Protein AF-A0A7C7N0F5-F1 (afdb_monomer)

Nearest PDB structures (foldseek):
  1psq-assembly1_B  TM=7.722E-01  e=2.387E-04  Streptococcus pneumoniae
  4je1-assembly1_B  TM=7.557E-01  e=1.951E-04  Burkholderia cenocepacia J2315
  5y63-assembly1_A  TM=7.528E-01  e=2.021E-02  Enterococcus faecalis V583
  4eo3-assembly1_B  TM=6.278E-01  e=5.543E-02  Thermotoga maritima
  6a3j-assembly1_C  TM=5.302E-01  e=3.135E+00  Pseudarthrobacter phenanthrenivorans Sphe3

Solvent-accessible surface area (backbone atoms only — not comparable to full-atom values): 6779 Å² total; per-residue (Å²): 120,75,40,60,75,87,49,79,36,64,62,49,24,58,40,40,58,54,36,70,75,32,100,56,94,68,85,56,75,45,83,70,92,57,60,65,72,50,36,43,55,41,13,61,67,14,68,25,50,40,62,91,71,64,61,84,67,51,47,71,75,72,73,41,52,40,80,96,75,74,42,58,48,49,61,46,76,42,66,51,100,83,78,42,78,78,38,82,46,71,57,95,45,65,86,53,78,73,63,52,67,70,53,43,54,68,68,76,106

Mean predicted aligned error: 3.82 Å

pLDDT: mean 89.48, std 7.19, range [55.34, 97.06]

Structure (mmCIF, N/CA/C/O backbone):
data_AF-A0A7C7N0F5-F1
#
_entry.id   AF-A0A7C7N0F5-F1
#
loop_
_atom_site.group_PDB
_atom_site.id
_atom_site.type_symbol
_atom_site.label_atom_id
_atom_site.label_alt_id
_atom_site.label_comp_id
_atom_site.label_asym_id
_atom_site.label_entity_id
_atom_site.label_seq_id
_atom_site.pdbx_PDB_ins_code
_atom_site.Cartn_x
_atom_site.Cartn_y
_atom_site.Cartn_z
_atom_site.occupancy
_atom_site.B_iso_or_equiv
_atom_site.auth_seq_id
_atom_site.auth_comp_id
_atom_site.auth_asym_id
_atom_site.auth_atom_id
_atom_site.pdbx_PDB_model_num
ATOM 1 N N . MET A 1 1 ? 1.501 0.231 -16.649 1.00 55.34 1 MET A N 1
ATOM 2 C CA . MET A 1 1 ? 2.352 -0.470 -15.660 1.00 55.34 1 MET A CA 1
ATOM 3 C C . MET A 1 1 ? 1.696 -0.234 -14.305 1.00 55.34 1 MET A C 1
ATOM 5 O O . MET A 1 1 ? 1.101 0.829 -14.193 1.00 55.34 1 MET A O 1
ATOM 9 N N . PRO A 1 2 ? 1.688 -1.172 -13.340 1.00 67.56 2 PRO A N 1
ATOM 10 C CA . PRO A 1 2 ? 1.213 -0.897 -11.982 1.00 67.56 2 PRO A CA 1
ATOM 11 C C . PRO A 1 2 ? 2.175 0.092 -11.311 1.00 67.56 2 PRO A C 1
ATOM 13 O O . PRO A 1 2 ? 3.099 -0.285 -10.600 1.00 67.56 2 PRO A O 1
ATOM 16 N N . THR A 1 3 ? 2.001 1.358 -11.657 1.00 81.75 3 THR A N 1
ATOM 17 C CA . THR A 1 3 ? 2.695 2.527 -11.131 1.00 81.75 3 THR A CA 1
ATOM 18 C C . THR A 1 3 ? 1.645 3.426 -10.519 1.00 81.75 3 THR A C 1
ATOM 20 O O . THR A 1 3 ? 0.495 3.450 -10.966 1.00 81.75 3 THR A O 1
ATOM 23 N N . PHE A 1 4 ? 2.034 4.197 -9.517 1.00 86.88 4 PHE A N 1
ATOM 24 C CA . PHE A 1 4 ? 1.168 5.230 -8.967 1.00 86.88 4 PHE A CA 1
ATOM 25 C C . PHE A 1 4 ? 0.896 6.349 -9.977 1.00 86.88 4 PHE A C 1
ATOM 27 O O . PHE A 1 4 ? -0.178 6.946 -9.953 1.00 86.88 4 PHE A O 1
ATOM 34 N N . ASP A 1 5 ? 1.796 6.555 -10.942 1.00 81.25 5 ASP A N 1
ATOM 35 C CA . ASP A 1 5 ? 1.520 7.353 -12.137 1.00 81.25 5 ASP A CA 1
ATOM 36 C C . ASP A 1 5 ? 0.491 6.618 -13.014 1.00 81.25 5 ASP A C 1
ATOM 38 O O . ASP A 1 5 ? 0.809 5.652 -13.711 1.00 81.25 5 ASP A O 1
ATOM 42 N N . GLY A 1 6 ? -0.780 7.004 -12.876 1.00 83.12 6 GLY A N 1
ATOM 43 C CA . GLY A 1 6 ? -1.938 6.370 -13.517 1.00 83.12 6 GLY A CA 1
ATOM 44 C C . GLY A 1 6 ? -2.864 5.582 -12.581 1.00 83.12 6 GLY A C 1
ATOM 45 O O . GLY A 1 6 ? -3.940 5.162 -13.016 1.00 83.12 6 GLY A O 1
ATOM 46 N N . TYR A 1 7 ? -2.504 5.409 -11.306 1.00 88.50 7 TYR A N 1
ATOM 47 C CA . TYR A 1 7 ? -3.394 4.816 -10.308 1.00 88.50 7 TYR A CA 1
ATOM 48 C C . TYR A 1 7 ? -4.194 5.912 -9.598 1.00 88.50 7 TYR A C 1
ATOM 50 O O . TYR A 1 7 ? -3.624 6.789 -8.959 1.00 88.50 7 TYR A O 1
ATOM 58 N N . ASP A 1 8 ? -5.521 5.871 -9.699 1.00 92.69 8 ASP A N 1
ATOM 59 C CA . ASP A 1 8 ? -6.405 6.862 -9.071 1.00 92.69 8 ASP A CA 1
ATOM 60 C C . ASP A 1 8 ? -6.267 6.834 -7.530 1.00 92.69 8 ASP A C 1
ATOM 62 O O . ASP A 1 8 ? -6.540 5.785 -6.936 1.00 92.69 8 ASP A O 1
ATOM 66 N N . PRO A 1 9 ? -5.848 7.937 -6.874 1.00 95.19 9 PRO A N 1
ATOM 67 C CA . PRO A 1 9 ? -5.684 7.988 -5.422 1.00 95.19 9 PRO A CA 1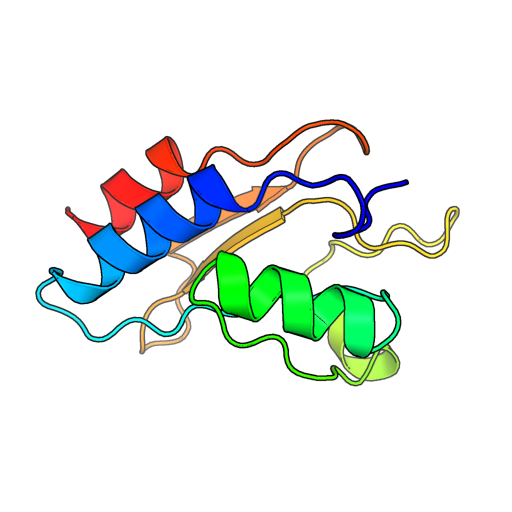
ATOM 68 C C . PRO A 1 9 ? -7.007 8.179 -4.663 1.00 95.19 9 PRO A C 1
ATOM 70 O O . PRO A 1 9 ? -7.047 7.925 -3.462 1.00 95.19 9 PRO A O 1
ATOM 73 N N . LEU A 1 10 ? -8.103 8.591 -5.317 1.00 95.69 10 LEU A N 1
ATOM 74 C CA . LEU A 1 10 ? -9.360 8.926 -4.627 1.00 95.69 10 LEU A CA 1
ATOM 75 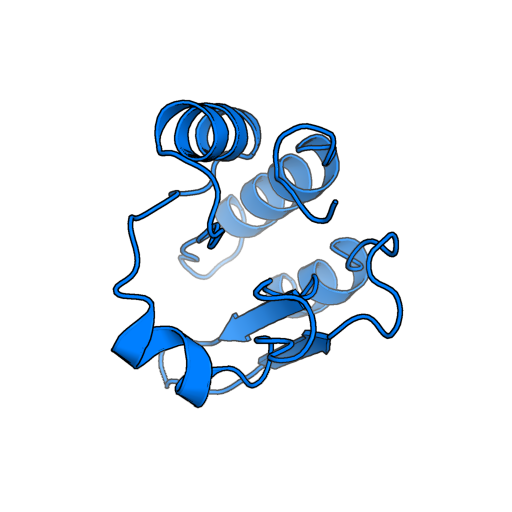C C . LEU A 1 10 ? -9.964 7.761 -3.818 1.00 95.69 10 LEU A C 1
ATOM 77 O O . LEU A 1 10 ? -10.460 7.999 -2.714 1.00 95.69 10 LEU A O 1
ATOM 81 N N . PRO A 1 11 ? -9.949 6.499 -4.293 1.00 95.44 11 PRO A N 1
ATOM 82 C CA . PRO A 1 11 ? -10.388 5.371 -3.475 1.00 95.44 11 PRO A CA 1
ATOM 83 C C . PRO A 1 11 ? -9.539 5.175 -2.210 1.00 95.44 11 PRO A C 1
ATOM 85 O O . PRO A 1 11 ? -10.094 4.873 -1.156 1.00 95.44 11 PRO A O 1
ATOM 88 N N . ALA A 1 12 ? -8.222 5.391 -2.298 1.00 96.25 12 ALA A N 1
ATOM 89 C CA . ALA A 1 12 ? -7.305 5.290 -1.162 1.00 96.25 12 ALA A CA 1
ATOM 90 C C . ALA A 1 12 ? -7.492 6.449 -0.168 1.00 96.25 12 ALA A C 1
ATOM 92 O O . ALA A 1 12 ? -7.467 6.220 1.040 1.00 96.25 12 ALA A O 1
ATOM 93 N N . GLN A 1 13 ? -7.781 7.653 -0.670 1.00 96.94 13 GLN A N 1
ATOM 94 C CA . GLN A 1 13 ? -8.151 8.816 0.143 1.00 96.94 13 GLN A CA 1
ATOM 95 C C . GLN A 1 13 ? -9.413 8.559 0.971 1.00 96.94 13 GLN A C 1
ATOM 97 O O . GLN A 1 13 ? -9.435 8.758 2.180 1.00 96.94 13 GLN A O 1
ATOM 102 N N . ARG A 1 14 ? -10.468 8.025 0.350 1.00 95.31 14 ARG A N 1
ATOM 103 C CA . ARG A 1 14 ? -11.696 7.664 1.081 1.00 95.31 14 ARG A CA 1
ATOM 104 C C . ARG A 1 14 ? -11.461 6.567 2.117 1.00 95.31 14 ARG A C 1
ATOM 106 O O . ARG A 1 14 ? -12.162 6.505 3.125 1.00 95.31 14 ARG A O 1
ATOM 113 N N . PHE A 1 15 ? -10.513 5.673 1.851 1.00 95.56 15 PHE A N 1
ATOM 114 C CA . PHE A 1 15 ? -10.114 4.646 2.803 1.00 95.56 15 PHE A CA 1
ATOM 115 C C . PHE A 1 15 ? -9.377 5.250 4.006 1.00 95.56 15 PHE A C 1
ATOM 117 O O . PHE A 1 15 ? -9.714 4.901 5.135 1.00 95.56 15 PHE A O 1
ATOM 124 N N . SER A 1 16 ? -8.435 6.181 3.802 1.00 94.50 16 SER A N 1
ATOM 125 C CA . SER A 1 16 ? -7.737 6.840 4.917 1.00 94.50 16 SER A CA 1
ATOM 126 C C . SER A 1 16 ? -8.685 7.685 5.763 1.00 94.50 16 SER A C 1
ATOM 128 O O . SER A 1 16 ? -8.624 7.606 6.984 1.00 94.50 16 SER A O 1
ATOM 130 N N . GLU A 1 17 ? -9.624 8.405 5.144 1.00 93.81 17 GLU A N 1
ATOM 131 C CA . GLU A 1 17 ? -10.675 9.147 5.858 1.00 93.81 17 GLU A CA 1
ATOM 132 C C . GLU A 1 17 ? -11.508 8.227 6.769 1.00 93.81 17 GLU A C 1
ATOM 134 O O . GLU A 1 17 ? -11.820 8.576 7.907 1.00 93.81 17 GLU A O 1
ATOM 139 N N . ALA A 1 18 ? -11.850 7.022 6.296 1.00 91.25 18 ALA A N 1
ATOM 140 C CA . ALA A 1 18 ? -12.555 6.029 7.107 1.00 91.25 18 ALA A CA 1
ATOM 141 C C . ALA A 1 18 ? -11.683 5.483 8.251 1.00 91.25 18 ALA A C 1
ATOM 143 O O . ALA A 1 18 ? -12.188 5.209 9.341 1.00 91.25 18 ALA A O 1
ATOM 144 N N . ALA A 1 19 ? -10.380 5.342 8.013 1.00 90.19 19 ALA A N 1
ATOM 145 C CA . ALA A 1 19 ? -9.422 4.887 9.009 1.00 90.19 19 ALA A CA 1
ATOM 146 C C . ALA A 1 19 ? -9.221 5.925 10.134 1.00 90.19 19 ALA A C 1
ATOM 148 O O . ALA A 1 19 ? -9.114 5.545 11.299 1.00 90.19 19 ALA A O 1
ATOM 149 N N . GLU A 1 20 ? -9.248 7.223 9.809 1.00 88.31 20 GLU A N 1
ATOM 150 C CA . GLU A 1 20 ? -9.128 8.333 10.770 1.00 88.31 20 GLU A CA 1
ATOM 151 C C . GLU A 1 20 ? -10.303 8.427 11.753 1.00 88.31 20 GLU A C 1
ATOM 153 O O . GLU A 1 20 ? -10.110 8.788 12.914 1.00 88.31 20 GLU A O 1
ATOM 158 N N . VAL A 1 21 ? -11.523 8.104 11.310 1.00 86.06 21 VAL A N 1
ATOM 159 C CA . VAL A 1 21 ? -12.731 8.151 12.160 1.00 86.06 21 VAL A CA 1
ATOM 160 C C . VAL A 1 21 ? -12.987 6.852 12.927 1.00 86.06 21 VAL A C 1
ATOM 162 O O . VAL A 1 21 ? -13.957 6.763 13.684 1.00 86.06 21 VAL A O 1
ATOM 165 N N . SER A 1 22 ? -12.151 5.832 12.727 1.00 84.25 22 SER A N 1
ATOM 166 C CA . SER A 1 22 ? -12.285 4.552 13.417 1.00 84.25 22 SER A CA 1
ATOM 167 C C . SER A 1 22 ? -11.894 4.670 14.900 1.00 84.25 22 SER A C 1
ATOM 169 O O . SER A 1 22 ? -11.206 5.598 15.321 1.00 84.25 22 SER A O 1
ATOM 171 N N . SER A 1 23 ? -12.315 3.703 15.720 1.00 78.12 23 SER A N 1
ATOM 172 C CA . SER A 1 23 ? -11.951 3.674 17.148 1.00 78.12 23 SER A CA 1
ATOM 173 C C . SER A 1 23 ? -10.469 3.358 17.402 1.00 78.12 23 SER A C 1
ATOM 175 O O . SER A 1 23 ? -9.973 3.578 18.509 1.00 78.12 23 SER A O 1
ATOM 177 N N . GLN A 1 24 ? -9.767 2.844 16.389 1.00 83.00 24 GLN A N 1
ATOM 178 C CA . GLN A 1 24 ? -8.352 2.495 16.431 1.00 83.00 24 GLN A CA 1
ATOM 179 C C . GLN A 1 24 ? -7.533 3.473 15.583 1.00 83.00 24 GLN A C 1
ATOM 181 O O . GLN A 1 24 ? -8.010 4.026 14.596 1.00 83.00 24 GLN A O 1
ATOM 186 N N . SER A 1 25 ? -6.274 3.680 15.970 1.00 86.00 25 SER A N 1
ATOM 187 C CA . SER A 1 25 ? -5.341 4.470 15.167 1.00 86.00 25 SER A CA 1
ATOM 188 C C . SER A 1 25 ? -4.723 3.581 14.093 1.00 86.00 25 SER A C 1
ATOM 190 O O . SER A 1 25 ? -3.973 2.658 14.416 1.00 86.00 25 SER A O 1
ATOM 192 N N . TRP A 1 26 ? -5.034 3.860 12.831 1.00 92.12 26 TRP A N 1
ATOM 193 C CA . TRP A 1 26 ? -4.491 3.148 11.677 1.00 92.12 26 TRP A CA 1
ATOM 194 C C . TRP A 1 26 ? -3.430 3.982 10.971 1.00 92.12 26 TRP A C 1
ATOM 196 O O . TRP A 1 26 ? -3.559 5.197 10.834 1.00 92.12 26 TRP A O 1
ATOM 206 N N . LEU A 1 27 ? -2.396 3.308 10.471 1.00 93.44 27 LEU A N 1
ATOM 207 C CA . LEU A 1 27 ? -1.373 3.914 9.631 1.00 93.44 27 LEU A CA 1
ATOM 208 C C . LEU A 1 27 ? -1.519 3.403 8.198 1.00 93.44 27 LEU A C 1
ATOM 210 O O . LEU A 1 27 ? -1.376 2.208 7.949 1.00 93.44 27 LEU A O 1
ATOM 214 N N . CYS A 1 28 ? -1.765 4.312 7.258 1.00 95.69 28 CYS A N 1
ATOM 215 C CA . CYS A 1 28 ? -1.867 3.977 5.841 1.00 95.69 28 CYS A CA 1
ATOM 216 C C . CYS A 1 28 ? -0.505 4.142 5.145 1.00 95.69 28 CYS A C 1
ATOM 218 O O . CYS A 1 28 ? 0.085 5.226 5.178 1.00 95.69 28 CYS A O 1
ATOM 220 N N . LEU A 1 29 ? -0.005 3.067 4.519 1.00 95.00 29 LEU A N 1
ATOM 221 C CA . LEU A 1 29 ? 1.309 3.011 3.867 1.00 95.00 29 LEU A CA 1
ATOM 222 C C . LEU A 1 29 ? 1.188 2.619 2.391 1.00 95.00 29 LEU A C 1
ATOM 224 O O . LEU A 1 29 ? 0.629 1.577 2.059 1.00 95.00 29 LEU A O 1
ATOM 228 N N . ALA A 1 30 ? 1.759 3.434 1.507 1.00 9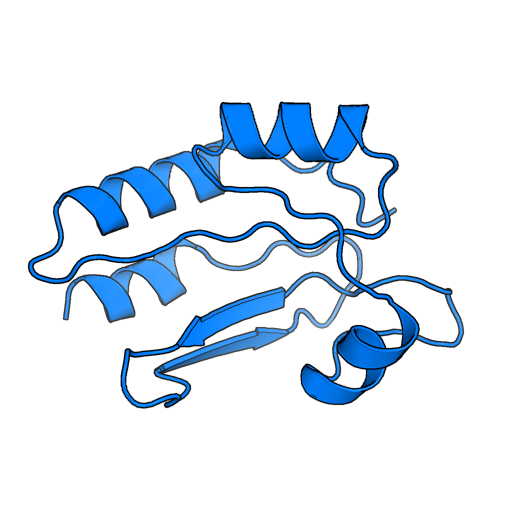4.62 30 ALA A N 1
ATOM 229 C CA . ALA A 1 30 ? 1.790 3.219 0.068 1.00 94.62 30 ALA A CA 1
ATOM 230 C C . ALA A 1 30 ? 3.188 2.753 -0.366 1.00 94.62 30 ALA A C 1
ATOM 232 O O . ALA A 1 30 ? 4.151 3.524 -0.345 1.00 94.62 30 ALA A O 1
ATOM 233 N N . VAL A 1 31 ? 3.304 1.487 -0.772 1.00 92.12 31 VAL A N 1
ATOM 234 C CA . VAL A 1 31 ? 4.576 0.892 -1.203 1.00 92.12 31 VAL A CA 1
ATOM 235 C C . VAL A 1 31 ? 4.585 0.716 -2.719 1.00 92.12 31 VAL A C 1
ATOM 237 O O . VAL A 1 31 ? 3.717 0.056 -3.281 1.00 92.12 31 VAL A O 1
ATOM 240 N N . SER A 1 32 ? 5.590 1.295 -3.378 1.00 91.56 32 SER A N 1
ATOM 241 C CA . SER A 1 32 ? 5.812 1.167 -4.821 1.00 91.56 32 SER A CA 1
ATOM 242 C C . SER A 1 32 ? 7.303 1.263 -5.163 1.00 91.56 32 SER A C 1
ATOM 244 O O . SER A 1 32 ? 8.079 1.895 -4.437 1.00 91.56 32 SER A O 1
ATOM 246 N N . LEU A 1 33 ? 7.682 0.672 -6.303 1.00 90.31 33 LEU A N 1
ATOM 247 C CA . LEU A 1 33 ? 9.001 0.816 -6.936 1.00 90.31 33 LEU A CA 1
ATOM 248 C C . LEU A 1 33 ? 9.149 2.124 -7.733 1.00 90.31 33 LEU A C 1
ATOM 250 O O . LEU A 1 33 ? 10.203 2.361 -8.322 1.00 90.31 33 LEU A O 1
ATOM 254 N N . ASP A 1 34 ? 8.108 2.959 -7.770 1.00 91.69 34 ASP A N 1
ATOM 255 C CA . ASP A 1 34 ? 8.159 4.286 -8.381 1.00 91.69 34 ASP A CA 1
ATOM 256 C C . ASP A 1 34 ? 9.269 5.158 -7.770 1.00 91.69 34 ASP A C 1
ATOM 258 O O . ASP A 1 34 ? 9.624 5.049 -6.587 1.00 91.69 34 ASP A O 1
ATOM 262 N N . TYR A 1 35 ? 9.810 6.068 -8.585 1.00 91.00 35 TYR A N 1
ATOM 263 C CA . TYR A 1 35 ? 10.780 7.049 -8.106 1.00 91.00 35 TYR A CA 1
ATOM 264 C C . TYR A 1 35 ? 10.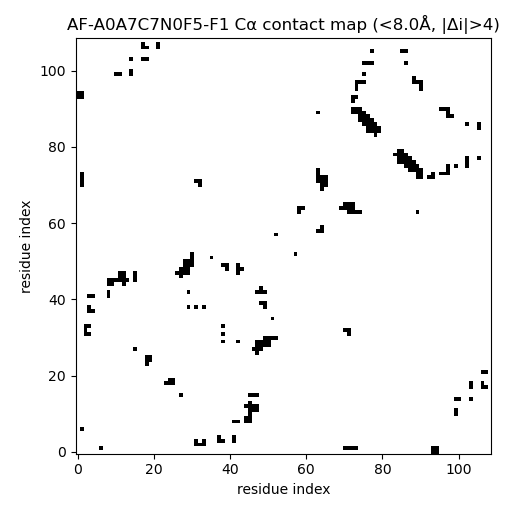099 8.058 -7.152 1.00 91.00 35 TYR A C 1
ATOM 266 O O . TYR A 1 35 ? 8.893 8.295 -7.275 1.00 91.00 35 TYR A O 1
ATOM 274 N N . PRO A 1 36 ? 10.834 8.656 -6.189 1.00 92.88 36 PRO A N 1
ATOM 275 C CA . PRO A 1 36 ? 10.217 9.278 -5.012 1.00 92.88 36 PRO A CA 1
ATOM 276 C C . PRO A 1 36 ? 9.157 10.356 -5.307 1.00 92.88 36 PRO A C 1
ATOM 278 O O . PRO A 1 36 ? 8.069 10.231 -4.760 1.00 92.88 36 PRO A O 1
ATOM 281 N N . PRO A 1 37 ? 9.368 11.316 -6.232 1.00 94.19 37 PRO A N 1
ATOM 282 C CA . PRO A 1 37 ? 8.339 12.287 -6.607 1.00 94.19 37 PRO A CA 1
ATOM 283 C C . PRO A 1 37 ? 6.975 11.710 -7.019 1.00 94.19 37 PRO A C 1
ATOM 285 O O . PRO A 1 37 ? 5.960 12.281 -6.638 1.00 94.19 37 PRO A O 1
ATOM 288 N N . ILE A 1 38 ? 6.915 10.598 -7.772 1.00 93.94 38 ILE A N 1
ATOM 289 C CA . ILE A 1 38 ? 5.623 9.961 -8.110 1.00 93.94 38 ILE A CA 1
ATOM 290 C C . ILE A 1 38 ? 4.977 9.411 -6.840 1.00 93.94 38 ILE A C 1
ATOM 292 O O . ILE 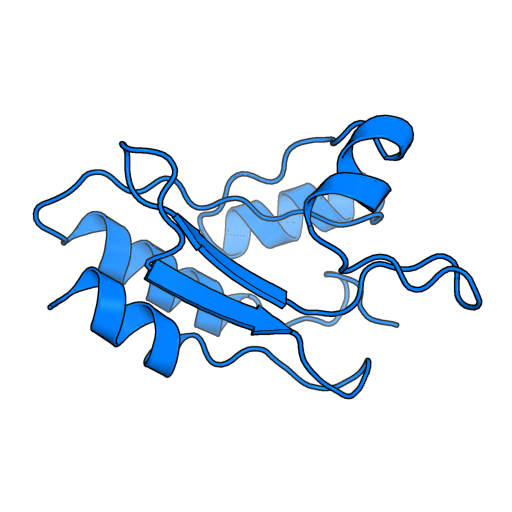A 1 38 ? 3.789 9.615 -6.594 1.00 93.94 38 ILE A O 1
ATOM 296 N N . ARG A 1 39 ? 5.771 8.698 -6.037 1.00 93.50 39 ARG A N 1
ATOM 297 C CA . ARG A 1 39 ? 5.279 8.012 -4.847 1.00 93.50 39 ARG A CA 1
ATOM 298 C C . ARG A 1 39 ? 4.778 8.995 -3.789 1.00 93.50 39 ARG A C 1
ATOM 300 O O . ARG A 1 39 ? 3.712 8.782 -3.222 1.00 93.50 39 ARG A O 1
ATOM 307 N N . GLU A 1 40 ? 5.521 10.071 -3.563 1.00 94.81 40 GLU A N 1
ATOM 308 C CA . GLU A 1 40 ? 5.181 11.136 -2.620 1.00 94.81 40 GLU A CA 1
ATOM 309 C C . GLU A 1 40 ? 3.930 11.901 -3.063 1.00 94.81 40 GLU A C 1
ATOM 311 O O . GLU A 1 40 ? 3.014 12.046 -2.262 1.00 94.81 40 GLU A O 1
ATOM 316 N N . ALA A 1 41 ? 3.834 12.301 -4.338 1.00 95.56 41 ALA A N 1
ATOM 317 C CA . ALA A 1 41 ? 2.658 13.011 -4.850 1.00 95.56 41 ALA A CA 1
ATOM 318 C C . ALA A 1 41 ? 1.376 12.162 -4.773 1.00 95.56 41 ALA A C 1
ATOM 320 O O . ALA A 1 41 ? 0.300 12.659 -4.424 1.00 95.56 41 ALA A O 1
ATOM 321 N N . TRP A 1 42 ? 1.485 10.864 -5.078 1.00 96.38 42 TRP A N 1
ATOM 322 C CA . TRP A 1 42 ? 0.366 9.939 -4.935 1.00 96.38 42 TRP A CA 1
ATOM 323 C C . TRP A 1 42 ? -0.029 9.756 -3.468 1.00 96.38 42 TRP A C 1
ATOM 325 O O . TRP A 1 42 ? -1.207 9.879 -3.139 1.00 96.38 42 TRP A O 1
ATOM 335 N N . GLY A 1 43 ? 0.951 9.515 -2.588 1.00 96.50 43 GLY A N 1
ATOM 336 C CA . GLY A 1 43 ? 0.725 9.357 -1.152 1.00 96.50 43 GLY A CA 1
ATOM 337 C C . GLY A 1 43 ? 0.084 10.590 -0.521 1.00 96.50 43 GLY A C 1
ATOM 338 O O . GLY A 1 43 ? -0.897 10.457 0.201 1.00 96.50 43 GLY A O 1
ATOM 339 N N . GLU A 1 44 ? 0.559 11.789 -0.864 1.00 96.25 44 GLU A N 1
ATOM 340 C CA . GLU A 1 44 ? -0.017 13.057 -0.404 1.00 96.25 44 GLU A CA 1
ATOM 341 C C . GLU A 1 44 ? -1.495 13.176 -0.793 1.00 96.25 44 GLU A C 1
ATOM 343 O O . GLU A 1 44 ? -2.338 13.463 0.054 1.00 96.25 44 GLU A O 1
ATOM 348 N N . THR A 1 45 ? -1.828 12.883 -2.053 1.00 96.75 45 THR A N 1
ATOM 349 C CA . THR A 1 45 ? -3.219 12.941 -2.529 1.00 96.75 45 THR A CA 1
ATOM 350 C C . THR A 1 45 ? -4.095 11.879 -1.862 1.00 96.75 45 THR A C 1
ATOM 352 O O . THR A 1 45 ? -5.258 12.132 -1.551 1.00 96.75 45 THR A O 1
ATOM 355 N N . ALA A 1 46 ? -3.541 10.687 -1.637 1.00 96.81 46 ALA A N 1
ATOM 356 C CA . ALA A 1 46 ? -4.227 9.588 -0.976 1.00 96.81 46 ALA A CA 1
ATOM 357 C C . ALA A 1 46 ? -4.339 9.770 0.547 1.00 96.81 46 ALA A C 1
ATOM 359 O O . ALA A 1 46 ? -5.087 9.028 1.162 1.00 96.81 46 ALA A O 1
ATOM 360 N N . GLY A 1 47 ? -3.602 10.695 1.173 1.00 96.38 47 GLY A N 1
ATOM 361 C CA . GLY A 1 47 ? -3.494 10.780 2.636 1.00 96.38 47 GLY A CA 1
ATOM 362 C C . GLY A 1 47 ? -2.675 9.639 3.262 1.00 96.38 47 GLY A C 1
ATOM 363 O O . GLY A 1 47 ? -2.905 9.258 4.407 1.00 96.38 47 GLY A O 1
ATOM 364 N N . TRP A 1 48 ? -1.758 9.033 2.502 1.00 97.06 48 TRP A N 1
ATOM 365 C CA . TRP A 1 48 ? -0.952 7.875 2.904 1.00 97.06 48 TRP A CA 1
ATOM 366 C C . TRP A 1 48 ? 0.528 8.251 2.978 1.00 97.06 48 TRP A C 1
ATOM 368 O O . TRP A 1 48 ? 1.036 9.015 2.156 1.00 97.06 48 TRP A O 1
ATOM 378 N N . LEU A 1 49 ? 1.268 7.658 3.919 1.00 95.94 49 LEU A N 1
ATOM 379 C CA . LEU A 1 49 ? 2.726 7.770 3.896 1.00 95.94 49 LEU A CA 1
ATOM 380 C C . LEU A 1 49 ? 3.290 6.873 2.800 1.00 95.94 49 LEU A C 1
ATOM 382 O O . LEU A 1 49 ? 2.858 5.736 2.633 1.00 95.94 49 LEU A O 1
ATOM 386 N N . ALA A 1 50 ? 4.303 7.359 2.091 1.00 94.81 50 ALA A N 1
ATOM 387 C CA . ALA A 1 50 ? 4.828 6.688 0.909 1.00 94.81 50 ALA A CA 1
ATOM 388 C C . ALA A 1 50 ? 6.344 6.416 1.044 1.00 94.81 50 ALA A C 1
ATOM 390 O O . ALA A 1 50 ? 7.161 6.978 0.301 1.00 94.81 50 ALA A O 1
ATOM 391 N N . PRO A 1 51 ? 6.756 5.611 2.047 1.00 90.69 51 PRO A N 1
ATOM 392 C CA . PRO A 1 51 ? 8.158 5.456 2.411 1.00 90.69 51 PRO A CA 1
ATOM 393 C C . PRO A 1 51 ? 8.975 4.810 1.290 1.00 90.69 51 PRO A C 1
ATOM 395 O O . PRO A 1 51 ? 8.479 4.004 0.501 1.00 90.69 51 PRO A O 1
ATOM 398 N N . ALA A 1 52 ? 10.268 5.131 1.248 1.00 86.88 52 ALA A N 1
ATOM 399 C CA . ALA A 1 52 ? 11.215 4.291 0.532 1.00 86.88 52 ALA A CA 1
ATOM 400 C C . ALA A 1 52 ? 11.340 2.959 1.281 1.00 86.88 52 ALA A C 1
ATOM 402 O O . ALA A 1 52 ? 11.579 2.947 2.487 1.00 86.88 52 ALA A O 1
ATOM 403 N N . VAL A 1 53 ? 11.174 1.851 0.566 1.00 82.12 53 VAL A N 1
ATOM 404 C CA . VAL A 1 53 ? 11.377 0.507 1.112 1.00 82.12 53 VAL A CA 1
ATOM 405 C C . VAL A 1 53 ? 12.684 -0.063 0.583 1.00 82.12 53 VAL A C 1
ATOM 407 O O . VAL A 1 53 ? 13.023 0.143 -0.586 1.00 82.12 53 VAL A O 1
ATOM 410 N N . ASP A 1 54 ? 13.409 -0.796 1.427 1.00 83.31 54 ASP A N 1
ATOM 411 C CA . ASP A 1 54 ? 14.481 -1.650 0.928 1.00 83.31 54 ASP A CA 1
ATOM 412 C C . ASP A 1 54 ? 13.843 -2.806 0.154 1.00 83.31 54 ASP A C 1
ATOM 414 O O . ASP A 1 54 ? 13.163 -3.675 0.705 1.00 83.31 54 ASP A O 1
ATOM 418 N N . PHE A 1 55 ? 14.026 -2.784 -1.163 1.00 78.62 55 PHE A N 1
ATOM 419 C CA . PHE A 1 55 ? 13.443 -3.776 -2.048 1.00 78.62 55 PHE A CA 1
ATOM 420 C C . PHE A 1 55 ? 13.983 -5.189 -1.785 1.00 78.62 55 PHE A C 1
ATOM 422 O O . PHE A 1 55 ? 13.250 -6.162 -1.977 1.00 78.62 55 PHE A O 1
ATOM 429 N N . ALA A 1 56 ? 15.244 -5.321 -1.355 1.00 77.31 56 ALA A N 1
ATOM 430 C CA . ALA A 1 56 ? 15.836 -6.625 -1.082 1.00 77.31 56 ALA A CA 1
ATOM 431 C C . ALA A 1 56 ? 15.092 -7.343 0.050 1.00 77.31 56 ALA A C 1
ATOM 433 O O . ALA A 1 56 ? 14.822 -8.538 -0.080 1.00 77.31 56 ALA A O 1
ATOM 434 N N . ASP A 1 57 ? 14.693 -6.591 1.075 1.00 74.88 57 ASP A N 1
ATOM 435 C CA . ASP A 1 57 ? 13.970 -7.102 2.236 1.00 74.88 57 ASP A CA 1
ATOM 436 C C . ASP A 1 57 ? 12.465 -7.238 1.962 1.00 74.88 57 ASP A C 1
ATOM 438 O O . ASP A 1 57 ? 11.848 -8.238 2.330 1.00 74.88 57 ASP A O 1
ATOM 442 N N . PHE A 1 58 ? 11.857 -6.268 1.268 1.00 78.50 58 PHE A N 1
ATOM 443 C CA . PHE A 1 58 ? 10.405 -6.237 1.055 1.00 78.50 58 PHE A CA 1
ATOM 444 C C . PHE A 1 58 ? 9.904 -7.325 0.092 1.00 78.50 58 PHE A C 1
ATOM 446 O O . PHE A 1 58 ? 8.823 -7.886 0.292 1.00 78.50 58 PHE A O 1
ATOM 453 N N . LYS A 1 59 ? 10.677 -7.649 -0.957 1.00 72.88 59 LYS A N 1
ATOM 454 C CA . LYS A 1 59 ? 10.234 -8.551 -2.038 1.00 72.88 59 LYS A CA 1
ATOM 455 C C . LYS A 1 59 ? 9.858 -9.961 -1.556 1.00 72.88 59 LYS A C 1
ATOM 457 O O . LYS A 1 59 ? 9.068 -10.625 -2.223 1.00 72.88 59 LYS A O 1
ATOM 462 N N . GLU A 1 60 ? 10.423 -10.421 -0.437 1.00 74.50 60 GLU A N 1
ATOM 463 C CA . GLU A 1 60 ? 10.220 -11.783 0.082 1.00 74.50 60 GLU A CA 1
ATOM 464 C C . GLU A 1 60 ? 9.116 -11.865 1.145 1.00 74.50 60 GLU A C 1
ATOM 466 O O . GLU A 1 60 ? 8.547 -12.934 1.347 1.00 74.50 60 GLU A O 1
ATOM 471 N N . GLN A 1 61 ? 8.768 -10.748 1.790 1.00 78.94 61 GLN A N 1
ATOM 472 C CA . GLN A 1 61 ? 7.887 -10.755 2.963 1.00 78.94 61 GLN A CA 1
ATOM 473 C C . GLN A 1 61 ? 6.396 -10.792 2.606 1.00 78.94 61 GLN A C 1
ATOM 475 O O . GLN A 1 61 ? 5.624 -11.469 3.280 1.00 78.94 61 GLN A O 1
ATOM 480 N N . PHE A 1 62 ? 5.987 -10.106 1.533 1.00 83.69 62 PHE A N 1
ATOM 481 C CA . PHE A 1 62 ? 4.565 -9.932 1.187 1.00 83.69 62 PHE A CA 1
ATOM 482 C C . PHE A 1 62 ? 4.100 -10.762 -0.017 1.00 83.69 62 PHE A C 1
ATOM 484 O O . PHE A 1 62 ? 2.913 -10.788 -0.323 1.00 83.69 62 PHE A O 1
ATOM 491 N N . GLY A 1 63 ? 5.011 -11.437 -0.728 1.00 85.62 63 GLY A N 1
ATOM 492 C CA . GLY A 1 63 ? 4.661 -12.303 -1.864 1.00 85.62 63 GLY A CA 1
ATOM 493 C C . GLY A 1 63 ? 4.090 -11.578 -3.094 1.00 85.62 63 GLY A C 1
ATOM 494 O O . GLY A 1 63 ? 3.571 -12.229 -3.996 1.00 85.62 63 GLY A O 1
ATOM 495 N N . VAL A 1 64 ? 4.193 -10.247 -3.154 1.00 90.38 64 VAL A N 1
ATOM 496 C CA . VAL A 1 64 ? 3.628 -9.420 -4.239 1.00 90.38 64 VAL A CA 1
ATOM 497 C C . VAL A 1 64 ? 4.633 -9.084 -5.341 1.00 90.38 64 VAL A C 1
ATOM 499 O O . VAL A 1 64 ? 4.290 -8.430 -6.320 1.00 90.38 64 VAL A O 1
ATOM 502 N N . PHE A 1 65 ? 5.890 -9.510 -5.224 1.00 90.56 65 PHE A N 1
ATOM 503 C CA . PHE 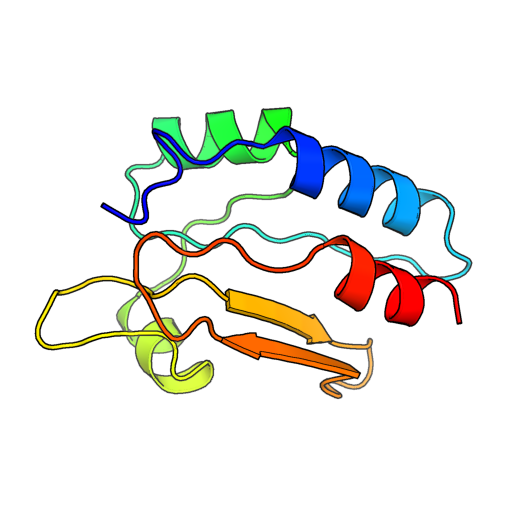A 1 65 ? 6.879 -9.275 -6.271 1.00 90.56 65 PHE A CA 1
ATOM 504 C C . PHE A 1 65 ? 6.721 -10.284 -7.416 1.00 90.56 65 PHE A C 1
ATOM 506 O O . PHE A 1 65 ? 6.803 -11.489 -7.198 1.00 90.56 65 PHE A O 1
ATOM 513 N N . ALA A 1 66 ? 6.545 -9.794 -8.646 1.00 88.19 66 ALA A N 1
ATOM 514 C CA . ALA A 1 66 ? 6.495 -10.586 -9.873 1.00 88.19 66 ALA A CA 1
ATOM 515 C C . ALA A 1 66 ? 7.880 -10.602 -10.560 1.00 88.19 66 ALA A C 1
ATOM 517 O O . ALA A 1 66 ? 8.192 -9.692 -11.338 1.00 88.19 66 ALA A O 1
ATOM 518 N N . PRO A 1 67 ? 8.720 -11.645 -10.369 1.00 87.56 67 PRO A N 1
ATOM 519 C CA . PRO A 1 67 ? 10.135 -11.592 -10.755 1.00 87.56 67 PRO A CA 1
ATOM 520 C C . PRO A 1 67 ? 10.354 -11.495 -12.262 1.00 87.56 67 PRO A C 1
ATOM 522 O O . PRO A 1 67 ? 11.302 -10.869 -12.720 1.00 87.56 67 PRO A O 1
ATOM 525 N N . ARG A 1 68 ? 9.446 -12.087 -13.047 1.00 88.94 68 ARG A N 1
ATOM 526 C CA . ARG A 1 68 ? 9.495 -12.046 -14.516 1.00 88.94 68 ARG A CA 1
ATOM 527 C C . ARG A 1 68 ? 9.297 -10.643 -15.086 1.00 88.94 68 ARG A C 1
ATOM 529 O O . ARG A 1 68 ? 9.662 -10.414 -16.233 1.00 88.94 68 ARG A O 1
ATOM 536 N N . LEU A 1 69 ? 8.675 -9.756 -14.314 1.00 87.00 69 LEU A N 1
ATOM 537 C CA . LEU A 1 69 ? 8.326 -8.401 -14.730 1.00 87.00 69 LEU A CA 1
ATOM 538 C C . LEU A 1 69 ? 9.139 -7.341 -13.987 1.00 87.00 69 LEU A C 1
ATOM 540 O O . LEU A 1 69 ? 9.221 -6.217 -14.464 1.00 87.00 69 LEU A O 1
ATOM 544 N N . GLY A 1 70 ? 9.737 -7.689 -12.844 1.00 87.31 70 GLY A N 1
ATOM 545 C CA . GLY A 1 70 ? 10.474 -6.735 -12.019 1.00 87.31 70 GLY A CA 1
ATOM 546 C C . GLY A 1 70 ? 9.564 -5.707 -11.342 1.00 87.31 70 GLY A C 1
ATOM 547 O O . GLY A 1 70 ? 9.985 -4.576 -11.142 1.00 87.31 70 GLY A O 1
ATOM 548 N N . LEU A 1 71 ? 8.321 -6.084 -11.015 1.00 87.44 71 LEU A N 1
ATOM 549 C CA . LEU A 1 71 ? 7.295 -5.186 -10.473 1.00 87.44 71 LEU A CA 1
ATOM 550 C C . LEU A 1 71 ? 6.609 -5.788 -9.248 1.00 87.44 71 LEU A C 1
ATOM 552 O O . LEU A 1 71 ? 6.584 -7.008 -9.084 1.00 87.44 71 LEU A O 1
ATOM 556 N N . LEU A 1 72 ? 6.018 -4.929 -8.419 1.00 89.06 72 LEU A N 1
ATOM 557 C CA . LEU A 1 72 ? 5.051 -5.341 -7.404 1.00 89.06 72 LEU A CA 1
ATOM 558 C C . LEU A 1 72 ? 3.664 -5.411 -8.055 1.00 89.06 72 LEU A C 1
ATOM 560 O O . LEU A 1 72 ? 3.283 -4.511 -8.806 1.00 89.06 72 LEU A O 1
ATOM 564 N N . VAL A 1 73 ? 2.923 -6.488 -7.808 1.00 90.50 73 VAL A N 1
ATOM 565 C CA . VAL A 1 73 ? 1.517 -6.585 -8.213 1.00 90.50 73 VAL A CA 1
ATOM 566 C C . VAL A 1 73 ? 0.651 -5.769 -7.247 1.00 90.50 73 VAL A C 1
ATOM 568 O O . VAL A 1 73 ? 1.008 -5.671 -6.069 1.00 90.50 73 VAL A O 1
ATOM 571 N N . PRO A 1 74 ? -0.476 -5.190 -7.699 1.00 92.38 74 PRO A N 1
ATOM 572 C CA . PRO A 1 74 ? -1.374 -4.475 -6.800 1.00 92.38 74 PRO A CA 1
ATOM 573 C C . PRO A 1 74 ? -1.877 -5.385 -5.671 1.00 92.38 74 PRO A C 1
ATOM 575 O O . PRO A 1 74 ? -2.309 -6.518 -5.897 1.00 92.38 74 PRO A O 1
ATOM 578 N N . ALA A 1 75 ? -1.799 -4.890 -4.443 1.00 94.12 75 ALA A N 1
ATOM 579 C CA . ALA A 1 75 ? -2.231 -5.624 -3.267 1.00 94.12 75 ALA A CA 1
ATOM 580 C C . ALA A 1 75 ? -2.635 -4.667 -2.145 1.00 94.12 75 ALA A C 1
ATOM 582 O O . ALA A 1 75 ? -2.170 -3.526 -2.097 1.00 94.12 75 ALA A O 1
ATOM 583 N N . LEU A 1 76 ? -3.502 -5.142 -1.254 1.00 95.75 76 LEU A N 1
ATOM 584 C CA . LEU A 1 76 ? -3.975 -4.411 -0.086 1.00 95.75 76 LEU A CA 1
ATOM 585 C C . LEU A 1 76 ? -3.990 -5.344 1.120 1.00 95.75 76 LEU A C 1
ATOM 587 O O . LEU A 1 76 ? -4.560 -6.435 1.083 1.00 95.75 76 LEU A O 1
ATOM 591 N N . PHE A 1 77 ? -3.362 -4.887 2.195 1.00 95.25 77 PHE A N 1
ATOM 592 C CA . PHE A 1 77 ? -3.268 -5.607 3.454 1.00 95.25 77 PHE A CA 1
ATOM 593 C C . PHE A 1 77 ? -3.793 -4.711 4.572 1.00 95.25 77 PHE A C 1
ATOM 595 O O . PHE A 1 77 ? -3.465 -3.526 4.618 1.00 95.25 77 PHE A O 1
ATOM 602 N N . VAL A 1 78 ? -4.576 -5.283 5.484 1.00 95.12 78 VAL A N 1
ATOM 603 C CA . VAL A 1 78 ? -4.920 -4.653 6.766 1.00 95.12 78 VAL A CA 1
ATOM 604 C C . VAL A 1 78 ? -4.336 -5.527 7.862 1.00 95.12 78 VAL A C 1
ATOM 606 O O . VAL A 1 78 ? -4.653 -6.716 7.939 1.00 95.12 78 VAL A O 1
ATOM 609 N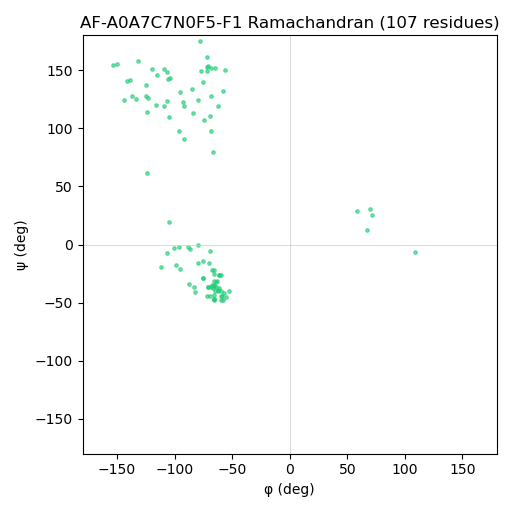 N . ILE A 1 79 ? -3.451 -4.948 8.669 1.00 93.56 79 ILE A N 1
ATOM 610 C CA . ILE A 1 79 ? -2.691 -5.650 9.706 1.00 93.56 79 ILE A CA 1
ATOM 611 C C . ILE A 1 79 ? -2.941 -4.937 11.031 1.00 93.56 79 ILE A C 1
ATOM 613 O O . ILE A 1 79 ? -2.795 -3.717 11.103 1.00 93.56 79 ILE A O 1
ATOM 617 N N . ASP A 1 80 ? -3.349 -5.682 12.057 1.00 92.00 80 ASP A N 1
ATOM 618 C CA . ASP A 1 80 ? -3.598 -5.126 13.387 1.00 92.00 80 ASP A CA 1
ATOM 619 C C . ASP A 1 80 ? -2.303 -4.873 14.180 1.00 92.00 80 ASP A C 1
ATOM 621 O O . ASP A 1 80 ? -1.197 -5.221 13.771 1.00 92.00 80 ASP A O 1
ATOM 625 N N . THR A 1 81 ? -2.438 -4.280 15.365 1.00 90.94 81 THR A N 1
ATOM 626 C CA . THR A 1 81 ? -1.307 -3.967 16.257 1.00 90.94 81 THR A CA 1
ATOM 627 C C . THR A 1 81 ? -0.631 -5.194 16.882 1.00 90.94 81 THR A C 1
ATOM 629 O O . THR A 1 81 ? 0.366 -5.047 17.584 1.00 90.94 81 THR A O 1
ATOM 632 N N . SER A 1 82 ? -1.172 -6.396 16.662 1.00 93.62 82 SER A N 1
ATOM 633 C CA . SER A 1 82 ? -0.617 -7.687 17.086 1.00 93.62 82 SER A CA 1
ATOM 634 C C . SER A 1 82 ? 0.002 -8.463 15.915 1.00 93.62 82 SER A C 1
ATOM 636 O O . SER A 1 82 ? 0.156 -9.684 16.013 1.00 93.62 82 SER A O 1
ATOM 638 N N . ASP A 1 83 ? 0.317 -7.772 14.814 1.00 91.12 83 ASP A N 1
ATOM 639 C CA . ASP A 1 83 ? 0.856 -8.325 13.567 1.00 91.12 83 ASP A CA 1
ATOM 640 C C . ASP A 1 83 ? -0.051 -9.390 12.924 1.00 91.12 83 ASP A C 1
ATOM 642 O O . ASP A 1 83 ? 0.415 -10.305 12.237 1.00 91.12 83 ASP A O 1
ATOM 646 N N . ARG A 1 84 ? -1.373 -9.305 13.135 1.00 93.25 84 ARG A N 1
ATOM 647 C CA . ARG A 1 84 ? -2.333 -10.225 12.512 1.00 93.25 84 ARG A CA 1
ATOM 648 C C . ARG A 1 84 ? -2.908 -9.630 11.244 1.00 93.25 84 ARG A C 1
ATOM 650 O O . ARG A 1 84 ? -3.415 -8.512 11.227 1.00 93.25 84 ARG A O 1
ATOM 657 N N . LEU A 1 85 ? -2.896 -10.438 10.192 1.00 93.75 85 LEU A N 1
ATOM 658 C CA . LEU A 1 85 ? -3.511 -10.112 8.915 1.00 93.75 85 LEU A CA 1
ATOM 659 C C . LEU A 1 85 ? -5.038 -10.222 9.021 1.00 93.75 85 LEU A C 1
ATOM 661 O O . LEU A 1 85 ? -5.576 -11.327 9.095 1.00 93.75 85 LEU A O 1
ATOM 665 N N . LEU A 1 86 ? -5.724 -9.080 9.034 1.00 94.25 86 LEU A N 1
ATOM 666 C CA . LEU A 1 86 ? -7.186 -8.997 9.092 1.00 94.25 86 LEU A CA 1
ATOM 667 C C . LEU A 1 86 ? -7.825 -9.038 7.698 1.00 94.25 86 LEU A C 1
ATOM 669 O O . LEU A 1 86 ? -8.905 -9.596 7.524 1.00 94.25 86 LEU A O 1
ATOM 673 N N . TYR A 1 87 ? -7.147 -8.462 6.703 1.00 96.12 87 TYR A N 1
ATOM 674 C CA . TYR A 1 87 ? -7.570 -8.455 5.303 1.00 96.12 87 TYR A CA 1
ATOM 675 C C . TYR A 1 87 ? -6.365 -8.627 4.385 1.00 96.12 87 TYR A C 1
ATOM 677 O O . TYR A 1 87 ? -5.308 -8.047 4.634 1.00 96.12 87 TYR A O 1
ATOM 685 N N . CYS A 1 88 ? -6.541 -9.395 3.313 1.00 95.38 88 CYS A N 1
ATOM 686 C CA . CYS A 1 88 ? -5.528 -9.620 2.294 1.00 95.38 88 CYS A CA 1
ATOM 687 C C . CYS A 1 88 ? -6.181 -9.711 0.923 1.00 95.38 88 CYS A C 1
ATOM 689 O O . CYS A 1 88 ? -7.032 -10.570 0.686 1.00 95.38 88 CYS A O 1
ATOM 691 N N . GLU A 1 89 ? -5.719 -8.868 0.013 1.00 95.88 89 GLU A N 1
ATOM 692 C CA . GLU A 1 89 ? -6.068 -8.925 -1.392 1.00 95.88 89 GLU A CA 1
ATOM 693 C C . GLU A 1 89 ? -4.803 -8.800 -2.228 1.00 95.88 89 GLU A C 1
ATOM 695 O O . GLU A 1 89 ? -4.051 -7.838 -2.098 1.00 95.88 89 GLU A O 1
ATOM 700 N N . VAL A 1 90 ? -4.589 -9.771 -3.111 1.00 94.00 90 VAL A N 1
ATOM 701 C CA . VAL A 1 90 ? -3.553 -9.733 -4.144 1.00 94.00 90 VAL A CA 1
ATOM 702 C C . VAL A 1 90 ? -4.266 -9.941 -5.468 1.00 94.00 90 VAL A C 1
ATOM 704 O O . VAL A 1 90 ? -4.859 -11.000 -5.695 1.00 94.00 90 VAL A O 1
ATOM 707 N N . VAL A 1 91 ? -4.262 -8.926 -6.330 1.00 91.62 91 VAL A N 1
ATOM 708 C CA . VAL A 1 91 ? -5.036 -8.996 -7.572 1.00 91.62 91 VAL A CA 1
ATOM 709 C C . VAL A 1 91 ? -4.396 -9.972 -8.562 1.00 91.62 91 VAL A C 1
ATOM 711 O O . VAL A 1 91 ? -3.178 -10.145 -8.617 1.00 91.62 91 VAL A O 1
ATOM 714 N N . ASN A 1 92 ? -5.224 -10.607 -9.390 1.00 85.69 92 ASN A N 1
ATOM 715 C CA . ASN A 1 92 ? -4.778 -11.604 -10.368 1.00 85.69 92 ASN A CA 1
ATOM 716 C C . ASN A 1 92 ? -4.330 -11.006 -11.718 1.00 85.69 92 ASN A C 1
ATOM 718 O O . ASN A 1 92 ? -3.868 -11.750 -12.585 1.00 85.69 92 ASN A O 1
ATOM 722 N N . ALA A 1 93 ? -4.450 -9.688 -11.903 1.00 85.56 93 ALA A N 1
ATOM 723 C CA . ALA A 1 93 ? -4.081 -8.976 -13.123 1.00 85.56 93 ALA A CA 1
ATOM 724 C C . ALA A 1 93 ? -3.385 -7.644 -12.801 1.00 85.56 93 ALA A C 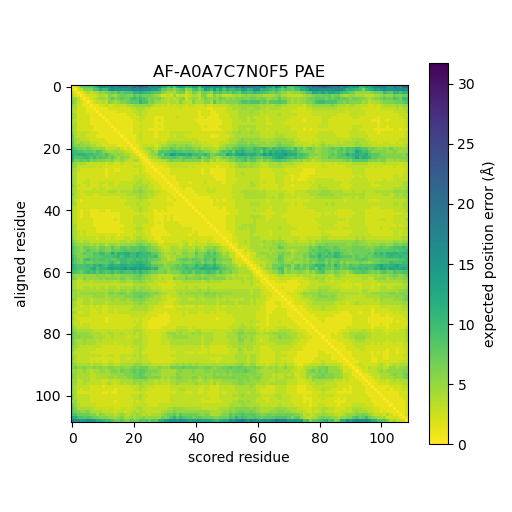1
ATOM 726 O O . ALA A 1 93 ? -3.765 -6.944 -11.872 1.00 85.56 93 ALA A O 1
ATOM 727 N N . LEU A 1 94 ? -2.363 -7.273 -13.577 1.00 83.50 94 LEU A N 1
ATOM 728 C CA . LEU A 1 94 ? -1.519 -6.096 -13.297 1.00 83.50 94 LEU A CA 1
ATOM 729 C C . LEU A 1 94 ? -2.249 -4.753 -13.428 1.00 83.50 94 LEU A C 1
ATOM 731 O O . LEU A 1 94 ? -1.767 -3.746 -12.920 1.00 83.50 94 LEU A O 1
ATOM 735 N N . ASP A 1 95 ? -3.347 -4.731 -14.172 1.00 84.38 95 ASP A N 1
ATOM 736 C CA . ASP A 1 95 ? -4.215 -3.580 -14.410 1.00 84.38 95 ASP A CA 1
ATOM 737 C C . ASP A 1 95 ? -5.484 -3.602 -13.545 1.00 84.38 95 ASP A C 1
ATOM 739 O O . ASP A 1 95 ? -6.274 -2.655 -13.583 1.00 84.38 95 ASP A O 1
ATOM 743 N N . ALA A 1 96 ? -5.675 -4.654 -12.743 1.00 88.56 96 ALA A N 1
ATOM 744 C CA . ALA A 1 96 ? -6.739 -4.697 -11.758 1.00 88.56 96 ALA A CA 1
ATOM 745 C C . ALA A 1 96 ? -6.434 -3.758 -10.581 1.00 88.56 96 ALA A C 1
ATOM 747 O O . ALA A 1 96 ? -5.283 -3.467 -10.250 1.00 88.56 96 ALA A O 1
ATOM 748 N N . LYS A 1 97 ? -7.505 -3.288 -9.944 1.00 90.12 97 LYS A N 1
ATOM 749 C CA . LYS A 1 97 ? -7.458 -2.442 -8.750 1.00 90.12 97 LYS A CA 1
ATOM 750 C C . LYS A 1 97 ? -7.867 -3.266 -7.538 1.00 90.12 97 LYS A C 1
ATOM 752 O O . LYS A 1 97 ? -8.702 -4.155 -7.679 1.00 90.12 97 LYS A O 1
ATOM 757 N N . VAL A 1 98 ? -7.307 -2.930 -6.382 1.00 94.25 98 VAL A N 1
ATOM 758 C CA . VAL A 1 98 ? -7.749 -3.494 -5.100 1.00 94.25 98 VAL A CA 1
ATOM 759 C C . VAL A 1 98 ? -9.124 -2.945 -4.709 1.00 94.25 98 VAL A C 1
ATOM 761 O O . VAL A 1 98 ? -9.482 -1.824 -5.094 1.00 94.25 98 VAL A O 1
ATOM 764 N N . ASP A 1 99 ? -9.882 -3.699 -3.921 1.00 94.56 99 ASP A N 1
ATOM 765 C CA . ASP A 1 99 ? -11.178 -3.290 -3.389 1.00 94.56 99 ASP A CA 1
ATOM 766 C C . ASP A 1 99 ? -11.035 -2.621 -2.013 1.00 94.56 99 ASP A C 1
ATOM 768 O O . ASP A 1 99 ? -11.116 -3.239 -0.948 1.00 94.56 99 ASP A O 1
ATOM 772 N N . PHE A 1 100 ? -10.875 -1.296 -2.033 1.00 95.12 100 PHE A N 1
ATOM 773 C CA . PHE A 1 100 ? -10.847 -0.490 -0.811 1.00 95.12 100 PHE A CA 1
ATOM 774 C C . PHE A 1 100 ? -12.152 -0.555 -0.008 1.00 95.12 100 PHE A C 1
ATOM 776 O O . PHE A 1 100 ? -12.111 -0.352 1.203 1.00 95.12 100 PHE A O 1
ATOM 783 N N . ASN A 1 101 ? -13.308 -0.828 -0.628 1.00 93.56 101 ASN A N 1
ATOM 784 C CA . ASN A 1 101 ? -14.556 -0.940 0.129 1.00 93.56 101 ASN A CA 1
ATOM 785 C C . ASN A 1 101 ? -14.560 -2.228 0.952 1.00 93.56 101 ASN A C 1
ATOM 787 O O . ASN A 1 101 ? -14.897 -2.175 2.130 1.00 93.56 101 ASN A O 1
ATOM 791 N N . ALA A 1 102 ? -14.135 -3.350 0.366 1.00 94.06 102 ALA A N 1
ATOM 792 C CA . ALA A 1 102 ? -14.029 -4.624 1.075 1.00 94.06 102 ALA A CA 1
ATOM 793 C C . ALA A 1 102 ? -13.076 -4.533 2.278 1.00 94.06 102 ALA A C 1
ATOM 795 O O . ALA A 1 102 ? -13.423 -4.967 3.376 1.00 94.06 102 ALA A O 1
ATOM 796 N N . ALA A 1 103 ? -11.915 -3.895 2.104 1.00 94.75 103 ALA A N 1
ATOM 797 C CA . ALA A 1 103 ? -10.980 -3.664 3.202 1.00 94.75 103 ALA A CA 1
ATOM 798 C C . ALA A 1 103 ? -11.540 -2.704 4.269 1.00 94.75 103 ALA A C 1
ATOM 800 O O . ALA A 1 103 ? -11.288 -2.885 5.459 1.00 94.75 103 ALA A O 1
ATOM 801 N N . ARG A 1 104 ? -12.316 -1.687 3.868 1.00 92.31 104 ARG A N 1
ATOM 802 C CA . ARG A 1 104 ? -12.896 -0.706 4.798 1.00 92.31 104 ARG A CA 1
ATOM 803 C C . ARG A 1 104 ? -13.886 -1.344 5.769 1.00 92.31 104 ARG A C 1
ATOM 805 O O . ARG A 1 104 ? -13.914 -0.952 6.930 1.00 92.31 104 ARG A O 1
ATOM 812 N N . GLU A 1 105 ? -14.671 -2.327 5.335 1.00 90.25 105 GLU A N 1
ATOM 813 C CA . GLU A 1 105 ? -15.601 -3.032 6.231 1.00 90.25 105 GLU A CA 1
ATOM 814 C C . GLU A 1 105 ? -14.866 -3.750 7.381 1.00 90.25 105 GLU A C 1
ATOM 816 O O . GLU A 1 105 ? -15.420 -3.886 8.467 1.00 90.25 105 GLU A O 1
ATOM 821 N N . VAL A 1 106 ? -13.597 -4.133 7.186 1.00 88.81 106 VAL A N 1
ATOM 822 C CA . VAL A 1 106 ? -12.744 -4.715 8.240 1.00 88.81 106 VAL A CA 1
ATOM 823 C C . VAL A 1 106 ? -12.249 -3.660 9.236 1.00 88.81 106 VAL A C 1
ATOM 825 O O . VAL A 1 106 ? -12.031 -3.986 10.396 1.00 88.81 106 VAL A O 1
ATOM 828 N N . LEU A 1 107 ? -12.091 -2.398 8.816 1.00 84.12 107 LEU A N 1
ATOM 829 C CA . LEU A 1 107 ? -11.709 -1.296 9.713 1.00 84.12 107 LEU A CA 1
ATOM 830 C C . LEU A 1 107 ? -12.862 -0.827 10.613 1.00 84.12 107 LEU A C 1
ATOM 832 O O . LEU A 1 107 ? -12.617 -0.266 11.681 1.00 84.12 107 LEU A O 1
ATOM 836 N N . LEU A 1 108 ? -14.104 -0.972 10.139 1.00 79.94 108 LEU A N 1
ATOM 837 C CA . LEU A 1 108 ? -15.309 -0.450 10.795 1.00 79.94 108 LEU A CA 1
ATOM 838 C C . LEU A 1 108 ? -16.069 -1.495 11.627 1.00 79.94 108 LEU A C 1
ATOM 840 O O . LEU A 1 108 ? -16.923 -1.104 12.428 1.00 79.94 108 LEU A O 1
ATOM 844 N N . GLY A 1 109 ? -15.806 -2.785 11.404 1.00 68.75 109 GLY A N 1
ATOM 845 C CA . GLY A 1 109 ? -16.371 -3.906 12.167 1.00 68.75 109 GLY A CA 1
ATOM 846 C C . GLY A 1 109 ? -15.628 -4.181 13.467 1.00 68.75 109 GLY A C 1
ATOM 847 O O . GLY A 1 109 ? -16.307 -4.615 14.425 1.00 68.75 109 GLY A O 1
#

Radius of gyration: 13.53 Å; Cα contacts (8 Å, |Δi|>4): 151; chains: 1; bounding box: 32×25×33 Å

Foldseek 3Di:
DLFLVPDDLVLLLVLVVLCVPFPDNDAAEDEFPDDDVSQVVSCVSSVHHYDDDDCVVPCPPQVQQDPVVRTGAAKDFDADPVRDTQDIDGDPD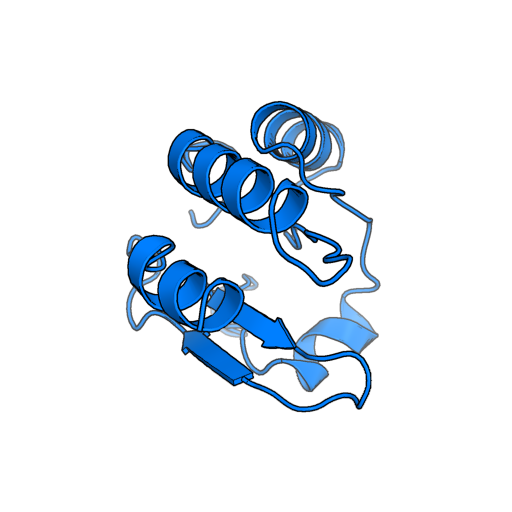RPDHDDSVVVSVSRHD

Sequence (109 aa):
MPTFDGYDPLPAQRFSEAAEVSSQSWLCLAVSLDYPPIREAWGETAGWLAPAVDFADFKEQFGVFAPRLGLLVPALFVIDTSDRLLYCEVVNALDAKVDFNAAREVLLG

Secondary structure (DSSP, 8-state):
---STTS-SHHHHHHHHHHHTSSS----B---SS-HHHHHHHHHHHT-B-----HHHHHHHSS-EETTTTEEPPEEEEE-TTS-EEEEEE-SSTT----HHHHHHHHH-